Protein AF-A0A2C7A5G7-F1 (afdb_monomer_lite)

Foldseek 3Di:
DDDDDPPDDPDPPPPPPPPCDDAPPVSDDPVRVVCVVCVVVQVVVQLVLCCVQPDPVQNVVVVVVVVDDDDDDDLVVQFDKDFDWDWDTDPDRRIDTFDTFIWGWDQPVSGTDIGTPDDDGDD

InterPro domains:
  IPR032609 Protein of unknown function DUF4893 [PF16233] (31-123)

Structure (mmCIF, N/CA/C/O backbone):
data_AF-A0A2C7A5G7-F1
#
_entry.id   AF-A0A2C7A5G7-F1
#
loop_
_atom_site.group_PDB
_atom_site.id
_atom_site.type_symbol
_atom_site.label_atom_id
_atom_site.label_alt_id
_atom_site.label_comp_id
_atom_site.label_asym_id
_atom_site.label_entity_id
_atom_site.label_seq_id
_atom_site.pdbx_PDB_ins_code
_atom_site.Cartn_x
_atom_site.Cartn_y
_atom_site.Cartn_z
_atom_site.occupancy
_atom_site.B_iso_or_equiv
_atom_site.auth_seq_id
_atom_site.auth_comp_id
_atom_site.auth_asym_id
_atom_site.auth_atom_id
_atom_site.pdbx_PDB_model_num
ATOM 1 N N . MET A 1 1 ? 15.868 66.503 -21.279 1.00 40.12 1 MET A N 1
ATOM 2 C CA . MET A 1 1 ? 15.123 65.627 -22.210 1.00 40.12 1 MET A CA 1
ATOM 3 C C . MET A 1 1 ? 15.339 64.189 -21.762 1.00 40.12 1 MET A C 1
ATOM 5 O O . MET A 1 1 ? 16.473 63.812 -21.518 1.00 40.12 1 MET A O 1
ATOM 9 N N . ILE A 1 2 ? 14.242 63.477 -21.512 1.00 58.09 2 ILE A N 1
ATOM 10 C CA . ILE A 1 2 ? 14.113 62.160 -20.850 1.00 58.09 2 ILE A CA 1
ATOM 11 C C . ILE A 1 2 ? 14.164 61.048 -21.933 1.00 58.09 2 ILE A C 1
ATOM 13 O O . ILE 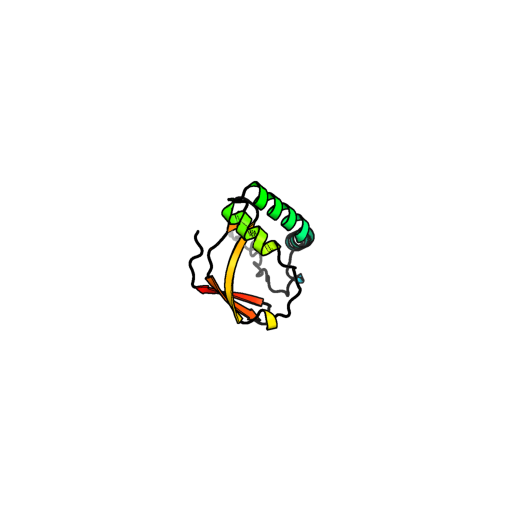A 1 2 ? 13.724 61.338 -23.045 1.00 58.09 2 ILE A O 1
ATOM 17 N N . PRO A 1 3 ? 14.713 59.835 -21.682 1.00 50.47 3 PRO A N 1
ATOM 18 C CA . PRO A 1 3 ? 13.937 58.692 -21.139 1.00 50.47 3 PRO A CA 1
ATOM 19 C C . PRO A 1 3 ? 14.680 58.015 -19.963 1.00 50.47 3 PRO A C 1
ATOM 21 O O . PRO A 1 3 ? 15.881 57.813 -20.037 1.00 50.47 3 PRO A O 1
ATOM 24 N N . ARG A 1 4 ? 14.124 57.707 -18.777 1.00 61.09 4 ARG A N 1
ATOM 25 C CA . ARG A 1 4 ? 12.897 56.956 -18.426 1.00 61.09 4 ARG A CA 1
ATOM 26 C C . ARG A 1 4 ? 12.661 55.742 -19.315 1.00 61.09 4 ARG A C 1
ATOM 28 O O . ARG A 1 4 ? 11.677 55.729 -20.032 1.00 61.09 4 ARG A O 1
ATOM 35 N N . LEU A 1 5 ? 13.539 54.743 -19.253 1.00 55.06 5 LEU A N 1
ATOM 36 C CA . LEU A 1 5 ? 13.238 53.354 -19.633 1.00 55.06 5 LEU A CA 1
ATOM 37 C C . LEU A 1 5 ? 14.367 52.436 -19.134 1.00 55.06 5 LEU A C 1
ATOM 39 O O . LEU A 1 5 ? 15.214 51.989 -19.890 1.00 55.06 5 LEU A O 1
ATOM 43 N N . ALA A 1 6 ? 14.385 52.162 -17.833 1.00 56.81 6 ALA A N 1
ATOM 44 C CA . ALA A 1 6 ? 15.014 50.949 -17.304 1.00 56.81 6 ALA A CA 1
ATOM 45 C C . ALA A 1 6 ? 13.912 50.135 -16.614 1.00 56.81 6 ALA A C 1
ATOM 47 O O . ALA A 1 6 ? 13.944 49.864 -15.418 1.00 56.81 6 ALA A O 1
ATOM 48 N N . LEU A 1 7 ? 12.851 49.870 -17.381 1.00 52.66 7 LEU A N 1
ATOM 49 C CA . LEU A 1 7 ? 11.764 48.994 -16.985 1.00 52.66 7 LEU A CA 1
ATOM 50 C C . LEU A 1 7 ? 12.210 47.550 -17.257 1.00 52.66 7 LEU A C 1
ATOM 52 O O . LEU A 1 7 ? 12.506 47.198 -18.393 1.00 52.66 7 LEU A O 1
ATOM 56 N N . ALA A 1 8 ? 12.203 46.741 -16.200 1.00 54.62 8 ALA A N 1
ATOM 57 C CA . ALA A 1 8 ? 11.834 45.326 -16.242 1.00 54.62 8 ALA A CA 1
ATOM 58 C C . ALA A 1 8 ? 12.668 44.379 -17.134 1.00 54.62 8 ALA A C 1
ATOM 60 O O . ALA A 1 8 ? 12.173 43.874 -18.135 1.00 54.62 8 ALA A O 1
ATOM 61 N N . ALA A 1 9 ? 13.887 44.022 -16.712 1.00 54.38 9 ALA A N 1
ATOM 62 C CA . ALA A 1 9 ? 14.637 42.915 -17.335 1.00 54.38 9 ALA A CA 1
ATOM 63 C C . ALA A 1 9 ? 15.173 41.864 -16.337 1.00 54.38 9 ALA A C 1
ATOM 65 O O . ALA A 1 9 ? 16.083 41.113 -16.665 1.00 54.38 9 ALA A O 1
ATOM 66 N N . GLY A 1 10 ? 14.642 41.810 -15.109 1.00 56.56 10 GLY A N 1
ATOM 67 C CA . GLY A 1 10 ? 15.262 41.045 -14.016 1.00 56.56 10 GLY A CA 1
ATOM 68 C C . GLY A 1 10 ? 14.503 39.833 -13.479 1.00 56.56 10 GLY A C 1
ATOM 69 O O . GLY A 1 10 ? 14.945 39.284 -12.478 1.00 56.56 10 GLY A O 1
ATOM 70 N N . LEU A 1 11 ? 13.368 39.424 -14.059 1.00 57.72 11 LEU A N 1
ATOM 71 C CA . LEU A 1 11 ? 12.536 38.366 -13.461 1.00 57.72 11 LEU A CA 1
ATOM 72 C C . LEU A 1 11 ? 12.016 37.337 -14.478 1.00 57.72 11 LEU A C 1
ATOM 74 O O . LEU A 1 11 ? 10.846 36.977 -14.480 1.00 57.72 11 LEU A O 1
ATOM 78 N N . LEU A 1 12 ? 12.897 36.832 -15.339 1.00 57.12 12 LEU A N 1
ATOM 79 C CA . LEU A 1 12 ? 12.695 35.537 -15.995 1.00 57.12 12 LEU A CA 1
ATOM 80 C C . LEU A 1 12 ? 13.425 34.482 -15.158 1.00 57.12 12 LEU A C 1
ATOM 82 O O . LEU A 1 12 ? 14.486 33.992 -15.536 1.00 57.12 12 LEU A O 1
ATOM 86 N N . LEU A 1 13 ? 12.875 34.165 -13.978 1.00 60.56 13 LEU A N 1
ATOM 87 C CA . LEU A 1 13 ? 13.202 32.903 -13.319 1.00 60.56 13 LEU A CA 1
ATOM 88 C C . LEU A 1 13 ? 12.799 31.801 -14.295 1.00 60.56 13 LEU A C 1
ATOM 90 O O . LEU A 1 13 ? 11.616 31.609 -14.574 1.00 60.56 13 LEU A O 1
ATOM 94 N N . ALA A 1 14 ? 13.801 31.125 -14.849 1.00 58.44 14 ALA A N 1
ATOM 95 C CA . ALA A 1 14 ? 13.625 29.924 -15.633 1.00 58.44 14 ALA A CA 1
ATOM 96 C C . ALA A 1 14 ? 12.804 28.930 -14.804 1.00 58.44 14 ALA A C 1
ATOM 98 O O . ALA A 1 14 ? 13.319 28.296 -13.883 1.00 58.44 14 ALA A O 1
ATOM 99 N N . ALA A 1 15 ? 11.519 28.799 -15.129 1.00 63.38 15 ALA A N 1
ATOM 100 C CA . ALA A 1 15 ? 10.714 27.660 -14.731 1.00 63.38 15 ALA A CA 1
ATOM 101 C C . ALA A 1 15 ? 11.237 26.452 -15.517 1.00 63.38 15 ALA A C 1
ATOM 103 O O . ALA A 1 15 ? 10.643 26.018 -16.503 1.00 63.38 15 ALA A O 1
ATOM 104 N N . LEU A 1 16 ? 12.422 25.966 -15.138 1.00 64.12 16 LEU A N 1
ATOM 105 C CA . LEU A 1 16 ? 12.914 24.679 -15.596 1.00 64.12 16 LEU A CA 1
ATOM 106 C C . LEU A 1 16 ? 11.853 23.654 -15.183 1.00 64.12 16 LEU A C 1
ATOM 108 O O . LEU A 1 16 ? 11.459 23.648 -14.012 1.00 64.12 16 LEU A O 1
ATOM 112 N N . PRO A 1 17 ? 11.348 22.825 -16.110 1.00 63.78 17 PRO A N 1
ATOM 113 C CA . PRO A 1 17 ? 10.434 21.765 -15.733 1.00 63.78 17 PRO A CA 1
ATOM 114 C C . PRO A 1 17 ? 11.157 20.892 -14.710 1.00 63.78 17 PRO A C 1
ATOM 116 O O . PRO A 1 17 ? 12.203 20.312 -15.011 1.00 63.78 17 PRO A O 1
ATOM 119 N N . ALA A 1 18 ? 10.620 20.828 -13.493 1.00 63.50 18 ALA A N 1
ATOM 120 C CA . ALA A 1 18 ? 11.029 19.829 -12.525 1.00 63.50 18 ALA A CA 1
ATOM 121 C C . ALA A 1 18 ? 10.636 18.475 -13.119 1.00 63.50 18 ALA A C 1
ATOM 123 O O . ALA A 1 18 ? 9.470 18.082 -13.085 1.00 63.50 18 ALA A O 1
ATOM 124 N N . ARG A 1 19 ? 11.594 17.804 -13.759 1.00 60.03 19 ARG A N 1
ATOM 125 C CA . ARG A 1 19 ? 11.394 16.444 -14.240 1.00 60.03 19 ARG A CA 1
ATOM 126 C C . ARG A 1 19 ? 11.383 15.533 -13.025 1.00 60.03 19 ARG A C 1
ATOM 128 O O . ARG A 1 19 ? 12.427 15.287 -12.434 1.00 60.03 19 ARG A O 1
ATOM 135 N N . ALA A 1 20 ? 10.203 15.038 -12.669 1.00 60.50 20 ALA A N 1
ATOM 136 C CA . ALA A 1 20 ? 10.038 13.905 -11.761 1.00 60.50 20 ALA A CA 1
ATOM 137 C C . ALA A 1 20 ? 10.291 12.573 -12.500 1.00 60.50 20 ALA A C 1
ATOM 139 O O . ALA A 1 20 ? 9.678 11.557 -12.187 1.00 60.50 20 ALA A O 1
ATOM 140 N N . ASP A 1 21 ? 11.165 12.596 -13.509 1.00 61.81 21 ASP A N 1
ATOM 141 C CA . ASP A 1 21 ? 11.432 11.480 -14.404 1.00 61.81 21 ASP A CA 1
ATOM 142 C C . ASP A 1 21 ? 12.765 10.852 -13.974 1.00 61.81 21 ASP A C 1
ATOM 144 O O . ASP A 1 21 ? 13.843 11.362 -14.276 1.00 61.81 21 ASP A O 1
ATOM 148 N N . GLY A 1 22 ? 12.686 9.761 -13.219 1.00 67.12 22 GLY A N 1
ATOM 149 C CA . GLY A 1 22 ? 13.814 8.925 -12.814 1.00 67.12 22 GLY A CA 1
ATOM 150 C C . GLY A 1 22 ? 13.288 7.553 -12.390 1.00 67.12 22 GLY A C 1
ATOM 151 O O . GLY A 1 22 ? 12.114 7.456 -12.028 1.00 67.12 22 GLY A O 1
ATOM 152 N N . PRO A 1 23 ? 14.087 6.477 -12.463 1.00 74.88 23 PRO A N 1
ATOM 153 C CA . PRO A 1 23 ? 13.631 5.175 -12.001 1.00 74.88 23 PRO A CA 1
ATOM 154 C C . PRO A 1 23 ? 13.344 5.229 -10.496 1.00 74.88 23 PRO A C 1
ATOM 156 O O . PRO A 1 23 ? 14.063 5.870 -9.726 1.00 74.88 23 PRO A O 1
ATOM 159 N N . PHE A 1 24 ? 12.293 4.542 -10.057 1.00 76.06 24 PHE A N 1
ATOM 160 C CA . PHE A 1 24 ? 12.117 4.264 -8.637 1.00 76.06 24 PHE A CA 1
ATOM 161 C C . PHE A 1 24 ? 13.267 3.354 -8.160 1.00 76.06 24 PHE A C 1
ATOM 163 O O . PHE A 1 24 ? 13.605 2.403 -8.867 1.00 76.06 24 PHE A O 1
ATOM 170 N N . PRO A 1 25 ? 13.852 3.585 -6.971 1.00 77.88 25 PRO A N 1
ATOM 171 C CA . PRO A 1 25 ? 13.491 4.603 -5.980 1.00 77.88 25 PRO A CA 1
ATOM 172 C C . PRO A 1 25 ? 14.274 5.923 -6.097 1.00 77.88 25 PRO A C 1
ATOM 174 O O . PRO A 1 25 ? 14.005 6.843 -5.326 1.00 77.88 25 PRO A O 1
ATOM 177 N N . ASP A 1 26 ? 15.225 6.044 -7.024 1.00 80.69 26 ASP A N 1
ATOM 178 C CA . ASP A 1 26 ? 16.167 7.175 -7.099 1.00 80.69 26 ASP A CA 1
ATOM 179 C C . ASP A 1 26 ? 15.492 8.527 -7.375 1.00 80.69 26 ASP A C 1
ATOM 181 O O . ASP A 1 26 ? 16.026 9.579 -7.027 1.00 80.69 26 ASP A O 1
ATOM 185 N N . MET A 1 27 ? 14.280 8.506 -7.934 1.00 84.31 27 MET A N 1
ATOM 186 C CA . MET A 1 27 ? 13.431 9.689 -8.121 1.00 84.31 27 MET A CA 1
ATOM 187 C C . MET A 1 27 ? 12.904 10.319 -6.815 1.00 84.31 27 MET A C 1
ATOM 189 O O . MET A 1 27 ? 12.314 11.399 -6.855 1.00 84.31 27 MET A O 1
ATOM 193 N N . LEU A 1 28 ? 13.049 9.653 -5.663 1.00 87.00 28 LEU A N 1
ATOM 194 C CA . LEU A 1 28 ? 12.507 10.124 -4.387 1.00 87.00 28 LEU A CA 1
ATOM 195 C C . LEU A 1 28 ? 13.408 11.170 -3.721 1.00 87.00 28 LEU A C 1
ATOM 197 O O . LEU A 1 28 ? 14.607 10.963 -3.519 1.00 87.00 28 LEU A O 1
ATOM 201 N N . ASP A 1 29 ? 12.800 12.264 -3.259 1.00 89.56 29 ASP A N 1
ATOM 202 C CA . ASP A 1 29 ? 13.480 13.240 -2.409 1.00 89.56 29 ASP A CA 1
ATOM 203 C C . ASP A 1 29 ? 13.829 12.662 -1.017 1.00 89.56 29 ASP A C 1
ATOM 205 O O . ASP A 1 29 ? 13.552 11.504 -0.679 1.00 89.56 29 ASP A O 1
ATOM 209 N N . ALA A 1 30 ? 14.498 13.461 -0.180 1.00 91.25 30 ALA A N 1
ATOM 210 C CA . ALA A 1 30 ? 14.884 13.030 1.165 1.00 91.25 30 ALA A CA 1
ATOM 211 C C . ALA A 1 30 ? 13.671 12.640 2.033 1.00 91.25 30 ALA A C 1
ATOM 213 O O . ALA A 1 30 ? 13.748 11.681 2.800 1.00 91.25 30 ALA A O 1
ATOM 214 N N . THR A 1 31 ? 12.541 13.337 1.885 1.00 93.75 31 THR A N 1
ATOM 215 C CA . THR A 1 31 ? 11.308 13.049 2.627 1.00 93.75 31 THR A CA 1
ATOM 216 C C . THR A 1 31 ? 10.673 11.736 2.172 1.00 93.75 31 THR A C 1
ATOM 218 O O . THR A 1 31 ? 10.258 10.935 3.009 1.00 93.75 31 THR A O 1
ATOM 221 N N . GLY A 1 32 ? 10.618 11.480 0.866 1.00 93.00 32 GLY A N 1
ATOM 222 C CA . GLY A 1 32 ? 10.120 10.238 0.285 1.00 93.00 32 GLY A CA 1
ATOM 223 C C . GLY A 1 32 ? 10.943 9.032 0.727 1.00 93.00 32 GLY A C 1
ATOM 224 O O . GLY A 1 32 ? 10.377 8.030 1.166 1.00 93.00 32 GLY A O 1
ATOM 225 N N . ARG A 1 33 ? 12.276 9.152 0.710 1.00 93.06 33 ARG A N 1
ATOM 226 C CA . ARG A 1 33 ? 13.172 8.095 1.205 1.00 93.06 33 ARG A CA 1
ATOM 227 C C . ARG A 1 33 ? 12.979 7.824 2.696 1.00 93.06 33 ARG A C 1
ATOM 229 O O . ARG A 1 33 ? 12.847 6.664 3.076 1.00 93.06 33 ARG A O 1
ATOM 236 N N . ALA A 1 34 ? 12.883 8.870 3.520 1.00 95.00 34 ALA A N 1
ATOM 237 C CA . ALA A 1 34 ? 12.623 8.717 4.952 1.00 95.00 34 ALA A CA 1
ATOM 238 C C . ALA A 1 34 ? 11.281 8.011 5.229 1.00 95.00 34 ALA A C 1
ATOM 240 O O . ALA A 1 34 ? 11.203 7.153 6.105 1.00 95.00 34 ALA A O 1
ATOM 241 N N . ARG A 1 35 ? 10.232 8.306 4.446 1.00 94.12 35 ARG A N 1
ATOM 242 C CA . ARG A 1 35 ? 8.932 7.617 4.557 1.00 94.12 35 ARG A CA 1
ATOM 243 C C . ARG A 1 35 ? 9.024 6.127 4.238 1.00 94.12 35 ARG A C 1
ATOM 245 O O . ARG A 1 35 ? 8.424 5.333 4.954 1.00 94.12 35 ARG A O 1
ATOM 252 N N . LEU A 1 36 ? 9.760 5.743 3.192 1.00 93.69 36 LEU A N 1
ATOM 253 C CA . LEU A 1 36 ? 9.953 4.327 2.859 1.00 93.69 36 LEU A CA 1
ATOM 254 C C . LEU A 1 36 ? 10.785 3.592 3.914 1.00 93.69 36 LEU A C 1
ATOM 256 O O . LEU A 1 36 ? 10.467 2.456 4.246 1.00 93.69 36 LEU A O 1
ATOM 260 N N . GLN A 1 37 ? 11.808 4.240 4.476 1.00 95.62 37 GLN A N 1
ATOM 261 C CA . GLN A 1 37 ? 12.600 3.669 5.572 1.00 95.62 37 GLN A CA 1
ATOM 262 C C . GLN A 1 37 ? 11.755 3.405 6.827 1.00 95.62 37 GLN A C 1
ATOM 264 O O . GLN A 1 37 ? 11.991 2.425 7.525 1.00 95.62 37 GLN A O 1
ATOM 269 N N . ALA A 1 38 ? 10.745 4.239 7.087 1.00 96.75 38 ALA A N 1
ATOM 270 C CA . ALA A 1 38 ? 9.819 4.094 8.210 1.00 96.75 38 ALA A CA 1
ATOM 271 C C . ALA A 1 38 ? 8.575 3.235 7.889 1.00 96.75 38 ALA A C 1
ATOM 273 O O . ALA A 1 38 ? 7.592 3.275 8.638 1.00 96.75 38 ALA A O 1
ATOM 274 N N . PHE A 1 39 ? 8.568 2.491 6.773 1.00 94.62 39 PHE A N 1
ATOM 275 C CA . PHE A 1 39 ? 7.384 1.760 6.308 1.00 94.62 39 PHE A CA 1
ATOM 276 C C . PHE A 1 39 ? 6.862 0.759 7.345 1.00 94.62 39 PHE A C 1
ATOM 278 O O . PHE A 1 39 ? 5.671 0.786 7.653 1.00 94.62 39 PHE A O 1
ATOM 285 N N . ASP A 1 40 ? 7.729 -0.084 7.910 1.00 95.38 40 ASP A N 1
ATOM 286 C CA . ASP A 1 40 ? 7.306 -1.138 8.840 1.00 95.38 40 ASP A CA 1
ATOM 287 C C . ASP A 1 40 ? 6.740 -0.571 10.147 1.00 95.38 40 ASP A C 1
ATOM 289 O O . ASP A 1 40 ? 5.690 -1.020 10.612 1.00 95.38 40 ASP A O 1
ATOM 293 N N . GLU A 1 41 ? 7.376 0.467 10.696 1.00 97.38 41 GLU A N 1
ATOM 294 C CA . GLU A 1 41 ? 6.892 1.186 11.880 1.00 97.38 41 GLU A CA 1
ATOM 295 C C . GLU A 1 41 ? 5.523 1.828 11.611 1.00 97.38 41 GLU A C 1
ATOM 297 O O . GLU A 1 41 ? 4.564 1.626 12.362 1.00 97.38 41 GLU A O 1
ATOM 302 N N . THR A 1 42 ? 5.397 2.533 10.483 1.00 96.69 42 THR A N 1
ATOM 303 C CA . THR A 1 42 ? 4.144 3.178 10.068 1.00 96.69 42 THR A CA 1
ATOM 304 C C . THR A 1 42 ? 3.034 2.147 9.8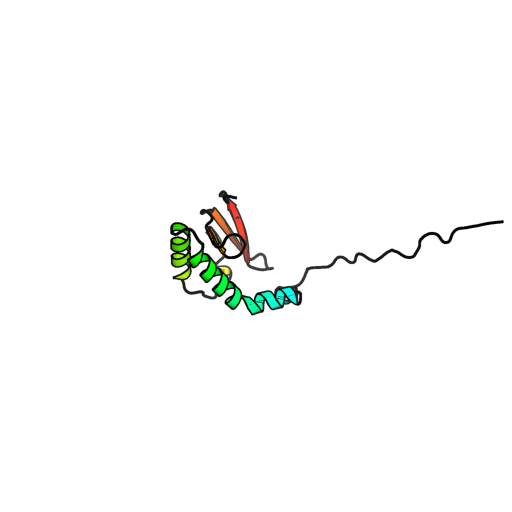56 1.00 96.69 42 THR A C 1
ATOM 306 O O . THR A 1 42 ? 1.895 2.350 10.283 1.00 96.69 42 THR A O 1
ATOM 309 N N . ARG A 1 43 ? 3.356 1.014 9.222 1.00 95.56 43 ARG A N 1
ATOM 310 C CA . ARG A 1 43 ? 2.421 -0.086 8.974 1.00 95.56 43 ARG A CA 1
ATOM 311 C C . ARG A 1 43 ? 1.944 -0.713 10.280 1.00 95.56 43 ARG A C 1
ATOM 313 O O . ARG A 1 43 ? 0.742 -0.933 10.429 1.00 95.56 43 ARG A O 1
ATOM 320 N N . ALA A 1 44 ? 2.848 -0.978 11.222 1.00 96.56 44 ALA A N 1
ATOM 321 C CA . ALA A 1 44 ? 2.499 -1.536 12.526 1.00 96.56 44 ALA A CA 1
ATOM 322 C C . ALA A 1 44 ? 1.545 -0.607 13.296 1.00 96.56 44 ALA A C 1
ATOM 324 O O . ALA A 1 44 ? 0.485 -1.052 13.745 1.00 96.56 44 ALA A O 1
ATOM 325 N N . ALA A 1 45 ? 1.861 0.690 13.359 1.00 97.50 45 ALA A N 1
ATOM 326 C CA . ALA A 1 45 ? 1.017 1.689 14.011 1.00 97.50 45 ALA A CA 1
ATOM 327 C C . ALA A 1 45 ? -0.371 1.811 13.352 1.00 97.50 45 ALA A C 1
ATOM 329 O O . ALA A 1 45 ? -1.388 1.903 14.043 1.00 97.50 45 ALA A O 1
ATOM 330 N N . ALA A 1 46 ? -0.440 1.767 12.017 1.00 97.88 46 ALA A N 1
ATOM 331 C CA . ALA A 1 46 ? -1.701 1.830 11.282 1.00 97.88 46 ALA A CA 1
ATOM 332 C C . ALA A 1 46 ? -2.583 0.588 11.514 1.00 97.88 46 ALA A C 1
ATOM 334 O O . ALA A 1 46 ? -3.795 0.727 11.675 1.00 97.88 46 ALA A O 1
ATOM 335 N N . ILE A 1 47 ? -1.995 -0.614 11.581 1.00 97.75 47 ILE A N 1
ATOM 336 C CA . ILE A 1 47 ? -2.713 -1.857 11.921 1.00 97.75 47 ILE A CA 1
ATOM 337 C C . ILE A 1 47 ? -3.250 -1.798 13.353 1.00 97.75 47 ILE A C 1
ATOM 339 O O . ILE A 1 47 ? -4.401 -2.153 13.600 1.00 97.75 47 ILE A O 1
ATOM 343 N N . GLU A 1 48 ? -2.448 -1.320 14.300 1.00 98.06 48 GLU A N 1
ATOM 344 C CA . GLU A 1 48 ? -2.875 -1.179 15.690 1.00 98.06 48 GLU A CA 1
ATOM 345 C C . GLU A 1 48 ? -4.029 -0.167 15.832 1.00 98.06 48 GLU A C 1
ATOM 347 O O . GLU A 1 48 ? -5.034 -0.441 16.491 1.00 98.06 48 GLU A O 1
ATOM 352 N N . ALA A 1 49 ? -3.936 0.979 15.151 1.00 98.06 49 ALA A N 1
ATOM 353 C CA . ALA A 1 49 ? -5.007 1.969 15.106 1.00 98.06 49 ALA A CA 1
ATOM 354 C C . ALA A 1 49 ? -6.288 1.410 14.463 1.00 98.06 49 ALA A C 1
ATOM 356 O O . ALA A 1 49 ? -7.377 1.626 14.997 1.00 98.06 49 ALA A O 1
ATOM 357 N N . ALA A 1 50 ? -6.162 0.651 13.369 1.00 98.44 50 ALA A N 1
ATOM 358 C CA . ALA A 1 50 ? -7.274 -0.039 12.722 1.00 98.44 50 ALA A CA 1
ATOM 359 C C . ALA A 1 50 ? -7.971 -1.024 13.672 1.00 98.44 50 ALA A C 1
ATOM 361 O O . ALA A 1 50 ? -9.196 -1.009 13.769 1.00 98.44 50 ALA A O 1
ATOM 362 N N . ARG A 1 51 ? -7.208 -1.824 14.427 1.00 98.12 51 ARG A N 1
ATOM 363 C CA . ARG A 1 51 ? -7.743 -2.768 15.426 1.00 98.12 51 ARG A CA 1
ATOM 364 C C . ARG A 1 51 ? -8.492 -2.071 16.560 1.00 98.12 51 ARG A C 1
ATOM 366 O O . ARG A 1 51 ? -9.520 -2.573 17.000 1.00 98.12 51 ARG A O 1
ATOM 373 N N . ARG A 1 52 ? -7.995 -0.921 17.029 1.00 97.62 52 ARG A N 1
ATOM 374 C CA . ARG A 1 52 ? -8.626 -0.161 18.124 1.00 97.62 52 ARG A CA 1
ATOM 375 C C . ARG A 1 52 ? -9.855 0.638 17.694 1.00 97.62 52 ARG A C 1
ATOM 377 O O . ARG A 1 52 ? -10.768 0.798 18.495 1.00 97.62 52 ARG A O 1
ATOM 384 N N . GLY A 1 53 ? -9.839 1.206 16.488 1.00 96.62 53 GLY A N 1
ATOM 385 C CA . GLY A 1 53 ? -10.822 2.207 16.059 1.00 96.62 53 GLY A CA 1
ATOM 386 C C . GLY A 1 53 ? -11.712 1.805 14.883 1.00 96.62 53 GLY A C 1
ATOM 387 O O . GLY A 1 53 ? -12.623 2.555 14.542 1.00 96.62 53 GLY A O 1
ATOM 388 N N . GLY A 1 54 ? -11.448 0.673 14.228 1.00 97.00 54 GLY A N 1
ATOM 389 C CA . GLY A 1 54 ? -12.249 0.179 13.109 1.00 97.00 54 GLY A CA 1
ATOM 390 C C . GLY A 1 54 ? -13.568 -0.456 13.554 1.00 97.00 54 GLY A C 1
ATOM 391 O O . GLY A 1 54 ? -13.692 -0.972 14.665 1.00 97.00 54 GLY A O 1
ATOM 392 N N . ALA A 1 55 ? -14.561 -0.468 12.661 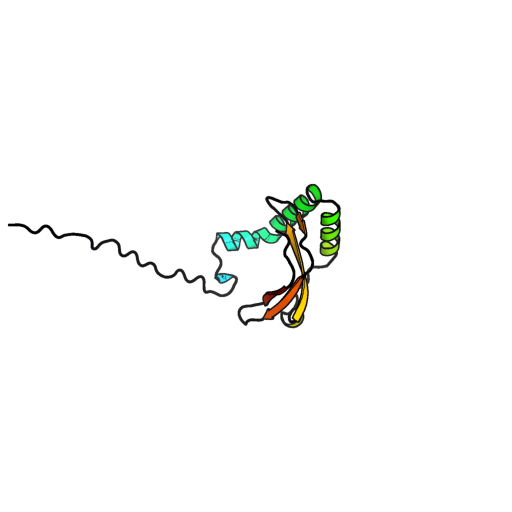1.00 97.00 55 ALA A N 1
ATOM 393 C CA . ALA A 1 55 ? -15.779 -1.244 12.876 1.00 97.00 55 ALA A CA 1
ATOM 394 C C . ALA A 1 55 ? -15.439 -2.743 12.954 1.00 97.00 55 ALA A C 1
ATOM 396 O O . ALA A 1 55 ? -14.621 -3.233 12.178 1.00 97.00 55 ALA A O 1
ATOM 397 N N . SER A 1 56 ? -16.087 -3.494 13.847 1.00 97.38 56 SER A N 1
ATOM 398 C CA . SER A 1 56 ? -15.758 -4.910 14.090 1.00 97.38 56 SER A CA 1
ATOM 399 C C . SER A 1 56 ? -15.797 -5.776 12.824 1.00 97.38 56 SER A C 1
ATOM 401 O O . SER A 1 56 ? -14.930 -6.626 12.628 1.00 97.38 56 SER A O 1
ATOM 403 N N . ILE A 1 57 ? -16.758 -5.525 11.929 1.00 96.88 57 ILE A N 1
ATOM 404 C CA . ILE A 1 57 ? -16.866 -6.216 10.637 1.00 96.88 57 ILE A CA 1
ATOM 405 C C . ILE A 1 57 ? -15.687 -5.912 9.704 1.00 96.88 57 ILE A C 1
ATOM 407 O O . ILE A 1 57 ? -15.202 -6.809 9.013 1.00 96.88 57 ILE A O 1
ATOM 411 N N . ASP A 1 58 ? -15.186 -4.680 9.725 1.00 97.50 58 ASP A N 1
ATOM 412 C CA . ASP A 1 58 ? -14.053 -4.251 8.912 1.00 97.50 58 ASP A CA 1
ATOM 413 C C . ASP A 1 58 ? -12.738 -4.791 9.482 1.00 97.50 58 ASP A C 1
ATOM 415 O O . ASP A 1 58 ? -11.892 -5.278 8.730 1.00 97.50 58 ASP A O 1
ATOM 419 N N . VAL A 1 59 ? -12.590 -4.801 10.811 1.00 98.31 59 VAL A N 1
ATOM 420 C CA . VAL A 1 59 ? -11.440 -5.418 11.491 1.00 98.31 59 VAL A CA 1
ATOM 421 C C . VAL A 1 59 ? -11.375 -6.914 11.183 1.00 98.31 59 VAL A C 1
ATOM 423 O O . VAL A 1 59 ? -10.311 -7.419 10.840 1.00 98.31 59 VAL A O 1
ATOM 426 N N . ALA A 1 60 ? -12.507 -7.622 11.180 1.00 98.19 60 ALA A N 1
ATOM 427 C CA . ALA A 1 60 ? -12.539 -9.032 10.788 1.00 98.19 60 ALA A CA 1
ATOM 428 C C . ALA A 1 60 ? -12.094 -9.258 9.329 1.00 98.19 60 ALA A C 1
ATOM 430 O O . ALA A 1 60 ? -11.540 -10.307 8.999 1.00 98.19 60 ALA A O 1
ATOM 431 N N . VAL A 1 61 ? -12.341 -8.298 8.431 1.00 97.44 61 VAL A N 1
ATOM 432 C CA . VAL A 1 61 ? -11.820 -8.342 7.057 1.00 97.44 61 VAL A CA 1
ATOM 433 C C . VAL A 1 61 ? -10.310 -8.103 7.029 1.00 97.44 61 VAL A C 1
ATOM 435 O O . VAL A 1 61 ? -9.623 -8.788 6.270 1.00 97.44 61 VAL A O 1
ATOM 438 N N . LEU A 1 62 ? -9.805 -7.163 7.833 1.00 97.62 62 LEU A N 1
ATOM 439 C CA . LEU A 1 62 ? -8.375 -6.889 7.970 1.00 97.62 62 LEU A CA 1
ATOM 440 C C . LEU A 1 62 ? -7.611 -8.116 8.481 1.00 97.62 62 LEU A C 1
ATOM 442 O O . LEU A 1 62 ? -6.629 -8.494 7.851 1.00 97.62 62 LEU A O 1
ATOM 446 N N . GLU A 1 63 ? -8.072 -8.769 9.551 1.00 97.81 63 GLU A N 1
ATOM 447 C CA . GLU A 1 63 ? -7.377 -9.945 10.102 1.00 97.81 63 GLU A CA 1
ATOM 448 C C . GLU A 1 63 ? -7.264 -11.072 9.064 1.00 97.81 63 GLU A C 1
ATOM 450 O O . GLU A 1 63 ? -6.173 -11.591 8.861 1.00 97.81 63 GLU A O 1
ATOM 455 N N . ARG A 1 64 ? -8.318 -11.338 8.274 1.00 96.44 64 ARG A N 1
ATOM 456 C CA . ARG A 1 64 ? -8.242 -12.313 7.166 1.00 96.44 64 ARG A CA 1
ATOM 457 C C . ARG A 1 64 ? -7.212 -11.962 6.090 1.00 96.44 64 ARG A C 1
ATOM 459 O O . ARG A 1 64 ? -6.710 -12.849 5.414 1.00 96.44 64 ARG A O 1
ATOM 466 N N . VAL A 1 65 ? -6.935 -10.676 5.860 1.00 94.38 65 VAL A N 1
ATOM 467 C CA . VAL A 1 65 ? -5.867 -10.261 4.929 1.00 94.38 65 VAL A CA 1
ATOM 468 C C . VAL A 1 65 ? -4.492 -10.458 5.571 1.00 94.38 65 VAL A C 1
ATOM 470 O O . VAL A 1 65 ? -3.555 -10.849 4.883 1.00 94.38 65 VAL A O 1
ATOM 473 N N . LEU A 1 66 ? -4.371 -10.192 6.874 1.00 95.50 66 LEU A N 1
ATOM 474 C CA . LEU A 1 66 ? -3.118 -10.297 7.627 1.00 95.50 66 LEU A CA 1
ATOM 475 C C . LEU A 1 66 ? -2.721 -11.738 7.982 1.00 95.50 66 LEU A C 1
ATOM 477 O O . LEU A 1 66 ? -1.567 -11.957 8.331 1.00 95.50 66 LEU A O 1
ATOM 481 N N . GLU A 1 67 ? -3.635 -12.705 7.871 1.00 95.44 67 GLU A N 1
ATOM 482 C CA . GLU A 1 67 ? -3.338 -14.144 7.965 1.00 95.44 67 GLU A CA 1
ATOM 483 C C . GLU A 1 67 ? -2.370 -14.625 6.867 1.00 95.44 67 GLU A C 1
ATOM 485 O O . GLU A 1 67 ? -1.699 -15.642 7.037 1.00 95.44 67 GLU A O 1
ATOM 490 N N . GLY A 1 68 ? -2.292 -13.908 5.740 1.00 89.62 68 GLY A N 1
ATOM 491 C CA . GLY A 1 68 ? -1.373 -14.222 4.651 1.00 89.62 68 GLY A CA 1
ATOM 492 C C . GLY A 1 68 ? 0.074 -13.825 4.954 1.00 89.62 68 GLY A C 1
ATOM 493 O O . GLY A 1 68 ? 0.345 -12.786 5.556 1.00 89.62 68 GLY A O 1
ATOM 494 N N . GLU A 1 69 ? 1.021 -14.620 4.462 1.00 87.56 69 GLU A N 1
ATOM 495 C CA . GLU A 1 69 ? 2.444 -14.285 4.508 1.00 87.56 69 GLU A CA 1
ATOM 496 C C . GLU A 1 69 ? 2.819 -13.363 3.337 1.00 87.56 69 GLU A C 1
ATOM 498 O O . GLU A 1 69 ? 2.482 -13.627 2.180 1.00 87.56 69 GLU A O 1
ATOM 503 N N . ALA A 1 70 ? 3.528 -12.268 3.625 1.00 86.38 70 ALA A N 1
ATOM 504 C CA . ALA A 1 70 ? 4.041 -11.381 2.588 1.00 86.38 70 ALA A CA 1
ATOM 505 C C . ALA A 1 70 ? 5.191 -12.066 1.837 1.00 86.38 70 ALA A C 1
ATOM 507 O O . ALA A 1 70 ? 6.222 -12.384 2.423 1.00 86.38 70 ALA A O 1
ATOM 508 N N . GLN A 1 71 ? 5.023 -12.260 0.531 1.00 87.56 71 GLN A N 1
ATOM 509 C CA . GLN A 1 71 ? 6.003 -12.931 -0.320 1.00 87.56 71 GLN A CA 1
ATOM 510 C C . GLN A 1 71 ? 6.401 -12.030 -1.485 1.00 87.56 71 GLN A C 1
ATOM 512 O O . GLN A 1 71 ? 5.560 -11.349 -2.076 1.00 87.56 71 GLN A O 1
ATOM 517 N N . ALA A 1 72 ? 7.684 -12.055 -1.845 1.00 88.12 72 ALA A N 1
ATOM 518 C CA . ALA A 1 72 ? 8.138 -11.459 -3.092 1.00 88.12 72 ALA A CA 1
ATOM 519 C C . ALA A 1 72 ? 7.575 -12.272 -4.266 1.00 88.12 72 ALA A C 1
ATOM 521 O O . ALA A 1 72 ? 7.762 -13.485 -4.335 1.00 88.12 72 ALA A O 1
ATOM 522 N N . GLN A 1 73 ? 6.880 -11.602 -5.182 1.00 87.38 73 GLN A N 1
ATOM 523 C CA . GLN A 1 73 ? 6.285 -12.218 -6.366 1.00 87.38 73 GLN A CA 1
ATOM 524 C C . GLN A 1 73 ? 6.926 -11.629 -7.618 1.00 87.38 73 GLN A C 1
ATOM 526 O O . GLN A 1 73 ? 7.137 -10.418 -7.705 1.00 87.38 73 GLN A O 1
ATOM 531 N N . ALA A 1 74 ? 7.225 -12.478 -8.603 1.00 87.75 74 ALA A N 1
ATOM 532 C CA . ALA A 1 74 ? 7.672 -11.992 -9.902 1.00 87.75 74 ALA A CA 1
ATOM 533 C C . ALA A 1 74 ? 6.532 -11.203 -10.581 1.00 87.75 74 ALA A C 1
ATOM 535 O O . ALA A 1 74 ? 5.381 -11.643 -10.510 1.00 87.75 74 ALA A O 1
ATOM 536 N N . PRO A 1 75 ? 6.815 -10.096 -11.296 1.00 86.75 75 PRO A N 1
ATOM 537 C CA . PRO A 1 75 ? 5.790 -9.308 -11.988 1.00 86.75 75 PRO A CA 1
ATOM 538 C C . PRO A 1 75 ? 4.857 -10.142 -12.876 1.00 86.75 75 PRO A C 1
ATOM 540 O O . PRO A 1 75 ? 3.643 -9.947 -12.863 1.00 86.75 75 PRO A O 1
ATOM 543 N N . ALA A 1 76 ? 5.407 -11.141 -13.573 1.00 87.50 76 ALA A N 1
ATOM 544 C CA . ALA A 1 76 ? 4.649 -12.046 -14.435 1.00 87.50 76 ALA A CA 1
ATOM 545 C C . ALA A 1 76 ? 3.599 -12.892 -13.688 1.00 87.50 76 ALA A C 1
ATOM 547 O O . ALA A 1 76 ? 2.591 -13.254 -14.283 1.00 87.50 76 ALA A O 1
ATOM 548 N N . VAL A 1 77 ? 3.807 -13.187 -12.398 1.00 89.81 77 VAL A N 1
ATOM 549 C CA . VAL A 1 77 ? 2.830 -13.912 -11.559 1.00 89.81 77 VAL A CA 1
ATOM 550 C C . VAL A 1 77 ? 1.659 -13.006 -11.176 1.00 89.81 77 VAL A C 1
ATOM 552 O O . VAL A 1 77 ? 0.537 -13.473 -11.008 1.00 89.81 77 VAL A O 1
ATOM 555 N N . LEU A 1 78 ? 1.913 -11.702 -11.049 1.00 91.31 78 LEU A N 1
ATOM 556 C CA . LEU A 1 78 ? 0.899 -10.714 -10.692 1.00 91.31 78 LEU A CA 1
ATOM 557 C C . LEU A 1 78 ? 0.111 -10.217 -11.911 1.00 91.31 78 LEU A C 1
ATOM 559 O O . LEU A 1 78 ? -0.996 -9.709 -11.745 1.00 91.31 78 LEU A O 1
ATOM 563 N N . ALA A 1 79 ? 0.648 -10.354 -13.124 1.00 92.94 79 ALA A N 1
ATOM 564 C CA . ALA A 1 79 ? 0.003 -9.893 -14.348 1.00 92.94 79 ALA A CA 1
ATOM 565 C C . ALA A 1 79 ? -1.308 -10.650 -14.637 1.00 92.94 79 ALA A C 1
ATOM 567 O O . ALA A 1 79 ? -1.351 -11.878 -14.628 1.00 92.94 79 ALA A O 1
ATOM 568 N N . GLY A 1 80 ? -2.386 -9.919 -14.932 1.00 94.56 80 GLY A N 1
ATOM 569 C CA . GLY A 1 80 ? -3.693 -10.509 -15.235 1.00 94.56 80 GLY A CA 1
ATOM 570 C C . GLY A 1 80 ? -4.880 -9.653 -14.801 1.00 94.56 80 GLY A C 1
ATOM 571 O O . GLY A 1 80 ? -4.716 -8.552 -14.273 1.00 94.56 80 GLY A O 1
ATOM 572 N N . GLU A 1 81 ? -6.094 -10.156 -15.041 1.00 95.75 81 GLU A N 1
ATOM 573 C CA . GLU A 1 81 ? -7.321 -9.594 -14.467 1.00 95.75 81 GLU A CA 1
ATOM 574 C C . GLU A 1 81 ? -7.649 -10.260 -13.132 1.00 95.75 81 GLU A C 1
ATOM 576 O O . GLU A 1 81 ? -7.637 -11.484 -13.020 1.00 95.75 81 GLU A O 1
ATOM 581 N N . TRP A 1 82 ? -8.002 -9.448 -12.137 1.00 95.62 82 TRP A N 1
ATOM 582 C CA . TRP A 1 82 ? -8.283 -9.906 -10.782 1.00 95.62 82 TRP A CA 1
ATOM 583 C C . TRP A 1 82 ? -9.580 -9.310 -10.238 1.00 95.62 82 TRP A C 1
ATOM 585 O O . TRP A 1 82 ? -10.080 -8.273 -10.694 1.00 95.62 82 TRP A O 1
ATOM 595 N N . GLN A 1 83 ? -10.097 -9.956 -9.194 1.00 94.31 83 GLN A N 1
ATOM 596 C CA . GLN A 1 83 ? -11.053 -9.346 -8.283 1.00 94.31 83 GLN A CA 1
ATOM 597 C C . GLN A 1 83 ? -10.264 -8.659 -7.159 1.00 94.31 83 GLN A C 1
ATOM 599 O O . GLN A 1 83 ? -9.728 -9.314 -6.271 1.00 94.31 83 GLN A O 1
ATOM 604 N N . CYS A 1 84 ? -10.166 -7.333 -7.220 1.00 93.50 84 CYS A N 1
ATOM 605 C CA . CYS A 1 84 ? -9.438 -6.509 -6.259 1.00 93.50 84 CYS A CA 1
ATOM 606 C C . CYS A 1 84 ? -10.369 -5.924 -5.190 1.00 93.50 84 CYS A C 1
ATOM 608 O O . CYS A 1 84 ? -11.541 -5.649 -5.441 1.00 93.50 84 CYS A O 1
ATOM 610 N N . ARG A 1 85 ? -9.816 -5.635 -4.012 1.00 92.94 85 ARG A N 1
ATOM 611 C CA . ARG A 1 85 ? -10.398 -4.726 -3.013 1.00 92.94 85 ARG A CA 1
ATOM 612 C C . ARG A 1 85 ? -9.282 -3.952 -2.323 1.00 92.94 85 ARG A C 1
ATOM 614 O O . ARG A 1 85 ? -8.147 -4.418 -2.281 1.00 92.94 85 ARG A O 1
ATOM 621 N N . THR A 1 86 ? -9.607 -2.798 -1.752 1.00 93.38 86 THR A N 1
ATOM 622 C CA . THR A 1 86 ? -8.630 -1.951 -1.057 1.00 93.38 86 THR A CA 1
ATOM 623 C C . THR A 1 86 ? -9.038 -1.766 0.394 1.00 93.38 86 THR A C 1
ATOM 625 O O . THR A 1 86 ? -10.184 -1.423 0.680 1.00 93.38 86 THR A O 1
ATOM 628 N N . LEU A 1 87 ? -8.083 -1.965 1.299 1.00 96.00 87 LEU A N 1
ATOM 629 C CA . LEU A 1 87 ? -8.195 -1.593 2.702 1.00 96.00 87 LEU A CA 1
ATOM 630 C C . LEU A 1 87 ? -7.293 -0.378 2.920 1.00 96.00 87 LEU A C 1
ATOM 632 O O . LEU A 1 87 ? -6.111 -0.426 2.581 1.00 96.00 87 LEU A O 1
ATOM 636 N N . LYS A 1 88 ? -7.845 0.713 3.448 1.00 95.31 88 LYS A N 1
ATOM 637 C CA . LYS A 1 88 ? -7.080 1.911 3.813 1.00 95.31 88 LYS A CA 1
ATOM 638 C C . LYS A 1 88 ? -6.957 1.966 5.324 1.00 95.31 88 LYS A C 1
ATOM 640 O O . LYS A 1 88 ? -7.974 1.920 6.009 1.00 95.31 88 LYS A O 1
ATOM 645 N N . LEU A 1 89 ? -5.726 2.028 5.816 1.00 97.00 89 LEU A N 1
ATOM 646 C CA . LEU A 1 89 ? -5.407 2.107 7.237 1.00 97.00 89 LEU A CA 1
ATOM 647 C C . LEU A 1 89 ? -4.687 3.429 7.507 1.00 97.00 89 LEU A C 1
ATOM 649 O O . LEU A 1 89 ? -3.873 3.857 6.686 1.00 97.00 89 LEU A O 1
ATOM 653 N N . GLY A 1 90 ? -4.953 4.049 8.657 1.00 92.75 90 GLY A N 1
ATOM 654 C CA . GLY A 1 90 ? -4.258 5.262 9.096 1.00 92.75 90 GLY A CA 1
ATOM 655 C C . GLY A 1 90 ? -5.185 6.435 9.416 1.00 92.75 90 GLY A C 1
ATOM 656 O O . GLY A 1 90 ? -6.310 6.254 9.854 1.00 92.75 90 GLY A O 1
ATOM 657 N N . SER A 1 91 ? -4.687 7.661 9.266 1.00 85.94 91 SER A N 1
ATOM 658 C CA . SER A 1 91 ? -5.407 8.889 9.637 1.00 85.94 91 SER A CA 1
ATOM 659 C C . SER A 1 91 ? -6.138 9.510 8.434 1.00 85.94 91 SER A C 1
ATOM 661 O O . SER A 1 91 ? -5.603 9.447 7.323 1.00 85.94 91 SER A O 1
ATOM 663 N N . PRO A 1 92 ? -7.321 10.143 8.610 1.00 91.38 92 PRO A N 1
ATOM 664 C CA . PRO A 1 92 ? -8.061 10.333 9.869 1.00 91.38 92 PRO A CA 1
ATOM 665 C C . PRO A 1 92 ? -8.999 9.174 10.239 1.00 91.38 92 PRO A C 1
ATOM 667 O O . PRO A 1 92 ? -9.430 9.088 11.385 1.00 91.38 92 PRO A O 1
ATOM 670 N N . ILE A 1 93 ? -9.329 8.294 9.289 1.00 93.81 93 ILE A N 1
ATOM 671 C CA . ILE A 1 93 ? -10.219 7.149 9.511 1.00 93.81 93 ILE A CA 1
ATOM 672 C C . ILE A 1 93 ? -9.355 5.892 9.682 1.00 93.81 93 ILE A C 1
ATOM 674 O O . ILE A 1 93 ? -8.724 5.484 8.705 1.00 93.81 93 ILE A O 1
ATOM 678 N N . PRO A 1 94 ? -9.356 5.249 10.868 1.00 96.06 94 PRO A N 1
ATOM 679 C CA . PRO A 1 94 ? -8.394 4.202 11.228 1.00 96.06 94 PRO A CA 1
ATOM 680 C C . PRO A 1 94 ? -8.429 2.996 10.287 1.00 96.06 94 PRO A C 1
ATOM 682 O O . PRO A 1 94 ? -7.389 2.388 10.034 1.00 96.06 94 PRO A O 1
ATOM 685 N N . LEU A 1 95 ? -9.612 2.665 9.760 1.00 97.88 95 LEU A N 1
ATOM 686 C CA . LEU A 1 95 ? -9.813 1.602 8.786 1.00 97.88 95 LEU A CA 1
ATOM 687 C C . LEU A 1 95 ? -10.983 1.936 7.856 1.00 97.88 95 LEU A C 1
ATOM 689 O O . LEU A 1 95 ? -12.066 2.297 8.306 1.00 97.88 95 LEU A O 1
ATOM 693 N N . THR A 1 96 ? -10.777 1.782 6.552 1.00 96.31 96 THR A N 1
ATOM 694 C CA . THR A 1 96 ? -11.842 1.783 5.542 1.00 96.31 96 THR A CA 1
ATOM 695 C C . THR A 1 96 ? -11.693 0.556 4.655 1.00 96.31 96 THR A C 1
ATOM 697 O O . THR A 1 96 ? -10.655 0.377 4.012 1.00 96.31 96 THR A O 1
ATOM 700 N N . VAL A 1 97 ? -12.736 -0.270 4.586 1.00 95.62 97 VAL A N 1
ATOM 701 C CA . VAL A 1 97 ? -12.797 -1.437 3.699 1.00 95.62 97 VAL A CA 1
ATOM 702 C C . VAL A 1 97 ? -13.644 -1.090 2.479 1.00 95.62 97 VAL A C 1
ATOM 704 O O . VAL A 1 97 ? -14.849 -0.866 2.573 1.00 95.62 97 VAL A O 1
ATOM 707 N N . HIS A 1 98 ? -13.020 -1.048 1.305 1.00 91.69 98 HIS A N 1
ATOM 708 C CA . HIS A 1 98 ? -13.746 -0.852 0.055 1.00 91.69 98 HIS A CA 1
ATOM 709 C C . HIS A 1 98 ? -14.301 -2.176 -0.487 1.00 91.69 98 HIS A C 1
ATOM 711 O O . HIS A 1 98 ? -13.744 -3.253 -0.266 1.00 91.69 98 HIS A O 1
ATOM 717 N N . GLY A 1 99 ? -15.406 -2.078 -1.232 1.00 91.44 99 GLY A N 1
ATOM 718 C CA . GLY A 1 99 ? -16.011 -3.216 -1.919 1.00 91.44 99 GLY A CA 1
ATOM 719 C C . GLY A 1 99 ? -15.124 -3.786 -3.028 1.00 91.44 99 GLY A C 1
ATOM 720 O O . GLY A 1 99 ? -14.163 -3.155 -3.475 1.00 91.44 99 GLY A O 1
ATOM 721 N N . TRP A 1 100 ? -15.479 -4.986 -3.481 1.00 93.44 100 TRP A N 1
ATOM 722 C CA . TRP A 1 100 ? -14.795 -5.656 -4.583 1.00 93.44 100 TRP A CA 1
ATOM 723 C C . TRP A 1 100 ? -14.978 -4.917 -5.909 1.00 93.44 100 TRP A C 1
ATOM 725 O O . TRP A 1 100 ? -16.041 -4.367 -6.205 1.00 93.44 100 TRP A O 1
ATOM 735 N N . PHE A 1 101 ? -13.936 -4.949 -6.729 1.00 93.06 101 PHE A N 1
ATOM 736 C CA . PHE A 1 101 ? -13.903 -4.341 -8.045 1.00 93.06 101 PHE A CA 1
ATOM 737 C C . PHE A 1 101 ? -13.040 -5.160 -9.011 1.00 93.06 101 PHE A C 1
ATOM 739 O O . PHE A 1 101 ? -12.187 -5.941 -8.594 1.00 93.06 101 PHE A O 1
ATOM 746 N N . ARG A 1 102 ? -13.265 -4.996 -10.318 1.00 94.88 102 ARG A N 1
ATOM 747 C CA . ARG A 1 102 ? -12.414 -5.620 -11.340 1.00 94.88 102 ARG A CA 1
ATOM 748 C C . ARG A 1 102 ? -11.183 -4.761 -11.564 1.00 94.88 102 ARG A C 1
ATOM 750 O O . ARG A 1 102 ? -11.311 -3.549 -11.743 1.00 94.88 102 ARG A O 1
ATOM 757 N N . C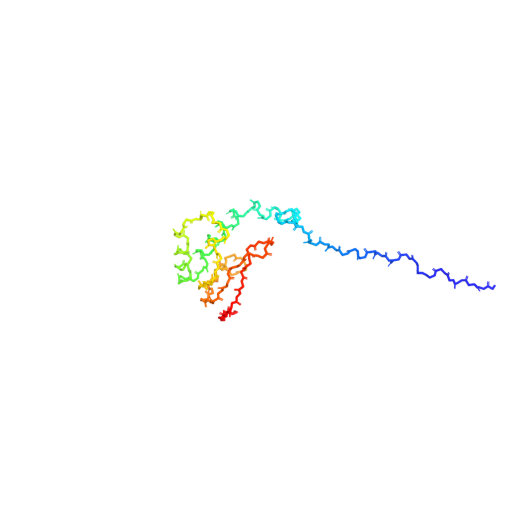YS A 1 103 ? -10.019 -5.383 -11.604 1.00 95.44 103 CYS A N 1
ATOM 758 C CA . CYS A 1 103 ? -8.760 -4.709 -11.883 1.00 95.44 103 CYS A CA 1
ATOM 759 C C . CYS A 1 103 ? -7.920 -5.520 -12.869 1.00 95.44 103 CYS A C 1
ATOM 761 O O . CYS A 1 103 ? -8.130 -6.721 -13.031 1.00 95.44 103 CYS A O 1
ATOM 763 N N . ARG A 1 104 ? -6.960 -4.857 -13.507 1.00 95.62 104 ARG A N 1
ATOM 764 C CA . ARG A 1 104 ? -5.893 -5.477 -14.284 1.00 95.62 104 ARG A CA 1
ATOM 765 C C . ARG A 1 104 ? -4.555 -5.051 -13.709 1.00 95.62 104 ARG A C 1
ATOM 767 O O . ARG A 1 104 ? -4.355 -3.864 -13.475 1.00 95.62 104 ARG A O 1
ATOM 774 N N . ILE A 1 105 ? -3.658 -6.002 -13.506 1.00 95.19 105 ILE A N 1
ATOM 775 C CA . ILE A 1 105 ? -2.252 -5.733 -13.217 1.00 95.19 105 ILE A CA 1
ATOM 776 C C . ILE A 1 105 ? -1.473 -6.020 -14.500 1.00 95.19 105 ILE A C 1
ATOM 778 O O . ILE A 1 105 ? -1.639 -7.086 -15.095 1.00 95.19 105 ILE A O 1
ATOM 782 N N . ALA A 1 106 ? -0.670 -5.062 -14.951 1.00 93.00 106 ALA A N 1
ATOM 783 C CA . ALA A 1 106 ? 0.185 -5.190 -16.128 1.00 93.00 106 ALA A CA 1
ATOM 784 C C . ALA A 1 106 ? 1.555 -4.569 -15.849 1.00 93.00 106 ALA A C 1
ATOM 786 O O . ALA A 1 106 ? 1.638 -3.623 -15.074 1.00 93.00 106 ALA A O 1
ATOM 787 N N . ASP A 1 107 ? 2.609 -5.086 -16.473 1.00 88.31 107 ASP A N 1
ATOM 788 C CA . ASP A 1 107 ? 3.929 -4.452 -16.464 1.00 88.31 107 ASP A CA 1
ATOM 789 C C . ASP A 1 107 ? 4.018 -3.491 -17.658 1.00 88.31 107 ASP A C 1
ATOM 791 O O . ASP A 1 107 ? 3.851 -3.918 -18.803 1.00 88.31 107 ASP A O 1
ATOM 795 N N . ASP A 1 108 ? 4.201 -2.196 -17.400 1.00 81.12 108 ASP A N 1
ATOM 796 C CA . ASP A 1 108 ? 4.304 -1.157 -18.434 1.00 81.12 108 ASP A CA 1
ATOM 797 C C . ASP A 1 108 ? 5.756 -0.767 -18.764 1.00 81.12 108 ASP A C 1
ATOM 799 O O . ASP A 1 108 ? 5.998 0.289 -19.350 1.00 81.12 108 ASP A O 1
ATOM 803 N N . ALA A 1 109 ? 6.718 -1.626 -18.408 1.00 77.69 109 ALA A N 1
ATOM 804 C CA . ALA A 1 109 ? 8.163 -1.411 -18.492 1.00 77.69 109 ALA A CA 1
ATOM 805 C C . ALA A 1 109 ? 8.721 -0.329 -17.547 1.00 77.69 109 ALA A C 1
ATOM 807 O O . ALA A 1 109 ? 9.9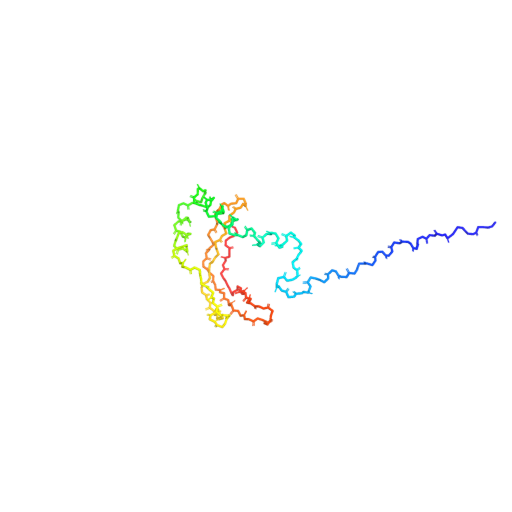40 -0.247 -17.388 1.00 77.69 109 ALA A O 1
ATOM 808 N N . ALA A 1 110 ? 7.867 0.456 -16.878 1.00 76.44 110 ALA A N 1
ATOM 809 C CA . ALA A 1 110 ? 8.238 1.289 -15.733 1.00 76.44 110 ALA A CA 1
ATOM 810 C C . ALA A 1 110 ? 7.918 0.597 -14.393 1.00 76.44 110 ALA A C 1
ATOM 812 O O . ALA A 1 110 ? 8.487 0.951 -13.359 1.00 76.44 110 ALA A O 1
ATOM 813 N N . GLY A 1 111 ? 7.042 -0.409 -14.413 1.00 79.75 111 GLY A N 1
ATOM 814 C CA . GLY A 1 111 ? 6.768 -1.313 -13.306 1.00 79.75 111 GLY A CA 1
ATOM 815 C C . GLY A 1 111 ? 5.368 -1.915 -13.387 1.00 79.75 111 GLY A C 1
ATOM 816 O O . GLY A 1 111 ? 4.676 -1.842 -14.401 1.00 79.75 111 GLY A O 1
ATOM 817 N N . LEU A 1 112 ? 4.924 -2.512 -12.280 1.00 88.62 112 LEU A N 1
ATOM 818 C CA . LEU A 1 112 ? 3.562 -3.025 -12.175 1.00 88.62 112 LEU A CA 1
ATOM 819 C C . LEU A 1 112 ? 2.555 -1.876 -12.056 1.00 88.62 112 LEU A C 1
ATOM 821 O O . LEU A 1 112 ? 2.539 -1.134 -11.074 1.00 88.62 112 LEU A O 1
ATOM 825 N N . ARG A 1 113 ? 1.650 -1.793 -13.026 1.00 90.38 113 ARG A N 1
ATOM 826 C CA . ARG A 1 113 ? 0.516 -0.876 -13.065 1.00 90.38 113 ARG A CA 1
ATOM 827 C C . ARG A 1 113 ? -0.772 -1.608 -12.705 1.00 90.38 113 ARG A C 1
ATOM 829 O O . ARG A 1 113 ? -1.142 -2.587 -13.351 1.00 90.38 113 ARG A O 1
ATOM 836 N N . LEU A 1 114 ? -1.491 -1.087 -11.712 1.00 92.88 114 LEU A N 1
ATOM 837 C CA . LEU A 1 114 ? -2.842 -1.525 -11.358 1.00 92.88 114 LEU A CA 1
ATOM 838 C C . LEU A 1 114 ? -3.875 -0.603 -12.018 1.00 92.88 114 LEU A C 1
ATOM 840 O O . LEU A 1 114 ? -3.954 0.586 -11.719 1.00 92.88 114 LEU A O 1
ATOM 844 N N . GLU A 1 115 ? -4.698 -1.163 -12.896 1.00 92.94 115 GLU A N 1
ATOM 845 C CA . GLU A 1 115 ? -5.794 -0.483 -13.580 1.00 92.94 115 GLU A CA 1
ATOM 846 C C . GLU A 1 115 ? -7.139 -0.958 -13.035 1.00 92.94 115 GLU A C 1
ATOM 848 O O . GLU A 1 115 ? -7.402 -2.155 -12.945 1.00 92.94 115 GLU A O 1
ATOM 853 N N . LYS A 1 116 ? -8.028 -0.025 -12.696 1.00 92.06 116 LYS A N 1
ATOM 854 C CA . LYS A 1 116 ? -9.400 -0.342 -12.301 1.00 92.06 116 LYS A CA 1
ATOM 855 C C . LYS A 1 116 ? -10.274 -0.488 -13.549 1.00 92.06 116 LYS A C 1
ATOM 857 O O . LYS A 1 116 ? -10.489 0.487 -14.257 1.00 92.06 116 LYS A O 1
ATOM 862 N N . LEU A 1 117 ? -10.828 -1.676 -13.778 1.00 92.31 117 LEU A N 1
ATOM 863 C CA . LEU A 1 117 ? -11.675 -1.975 -14.941 1.00 92.31 117 LEU A CA 1
ATOM 864 C C . LEU A 1 117 ? -13.174 -1.730 -14.691 1.00 92.31 117 LEU A C 1
ATOM 866 O O . LEU A 1 117 ? -13.961 -1.671 -15.631 1.00 92.31 117 LEU A O 1
ATOM 870 N N . GLY A 1 118 ? -13.603 -1.633 -13.431 1.00 85.25 118 GLY A N 1
ATOM 871 C CA . GLY A 1 118 ? -15.007 -1.411 -13.068 1.00 85.25 118 GLY A CA 1
ATOM 872 C C . GLY A 1 118 ? -15.226 -1.414 -11.557 1.00 85.25 118 GLY A C 1
ATOM 873 O O . GLY A 1 118 ? -14.262 -1.501 -10.807 1.00 85.25 118 GLY A O 1
ATOM 874 N N . GLY A 1 119 ? -16.481 -1.334 -11.104 1.00 70.75 119 GLY A N 1
ATOM 875 C CA . GLY A 1 119 ? -16.868 -1.334 -9.682 1.00 70.75 119 GLY A CA 1
ATOM 876 C C . GLY A 1 119 ? -16.871 0.058 -9.034 1.00 70.75 119 GLY A C 1
ATOM 877 O O . GLY A 1 119 ? -16.008 0.894 -9.306 1.00 70.75 119 GLY A O 1
ATOM 878 N N . LEU A 1 120 ? -17.841 0.333 -8.156 1.00 62.53 120 LEU A N 1
ATOM 879 C CA . LEU A 1 120 ? -17.882 1.588 -7.398 1.00 62.53 120 LEU A CA 1
ATOM 880 C C . LEU A 1 120 ? -16.901 1.513 -6.224 1.00 62.53 120 LEU A C 1
ATOM 882 O O . LEU A 1 120 ? -16.982 0.614 -5.392 1.00 62.53 120 LEU A O 1
ATOM 886 N N . GLN A 1 121 ? -16.006 2.495 -6.118 1.00 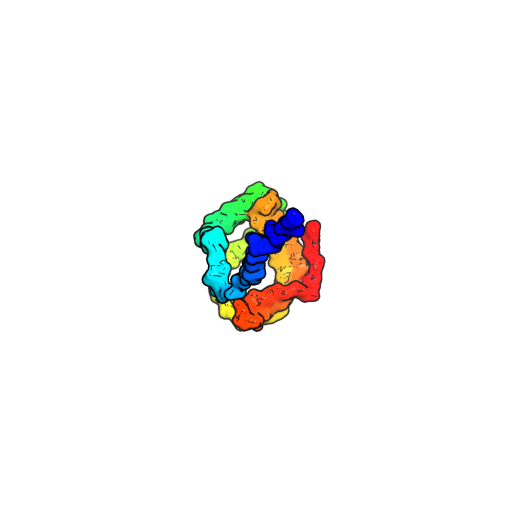56.84 121 GLN A N 1
ATOM 887 C CA . GLN A 1 121 ? -15.394 2.782 -4.825 1.00 56.84 121 GLN A CA 1
ATOM 888 C C . GLN A 1 121 ? -16.443 3.600 -4.076 1.00 56.84 121 GLN A C 1
ATOM 890 O O . GLN A 1 121 ? -16.750 4.707 -4.508 1.00 56.84 121 GLN A O 1
ATOM 895 N N . ARG A 1 122 ? -17.057 3.044 -3.026 1.00 52.75 122 ARG A N 1
ATOM 896 C CA . ARG A 1 122 ? -17.910 3.855 -2.148 1.00 52.75 122 ARG A CA 1
ATOM 897 C C . ARG A 1 122 ? -17.016 4.954 -1.560 1.00 52.75 122 ARG A C 1
ATOM 899 O O . ARG A 1 122 ? -15.984 4.623 -0.970 1.00 52.75 122 ARG A O 1
ATOM 906 N N . THR A 1 123 ? -17.352 6.207 -1.867 1.00 39.94 123 THR A N 1
ATOM 907 C CA . THR A 1 123 ? -16.780 7.413 -1.252 1.00 39.94 123 THR A CA 1
ATOM 908 C C . THR A 1 123 ? -17.183 7.486 0.203 1.00 39.94 123 THR A C 1
ATOM 910 O O . THR A 1 123 ? -18.362 7.151 0.470 1.00 39.94 123 THR A O 1
#

Organism: NCBI:txid1335062

Radius of gyration: 23.24 Å; chains: 1; bounding box: 34×80×40 Å

Secondary structure (DSSP, 8-state):
---------S-----------S-TTTT--HHHHHHHHTHHHHHHHHHHHHHHHS-HHHHHHHHHHHTSPP----HHHH-EEEEE--EEESSSSSEEEPPPEEEEEEE-SSSEEEEE-S-----

pLDDT: mean 84.82, std 15.48, range [39.94, 98.44]

Sequence (123 aa):
MIPRLALAAGLLLAALPARADGPFPDMLDATGRARLQAFDETRAAAIEAARRGGASIDVAVLERVLEGEAQAQAPAVLAGEWQCRTLKLGSPIPLTVHGWFRCRIADDAAGLRLEKLGGLQRT